Protein AF-A0A6A7M4Q4-F1 (afdb_monomer_lite)

Sequence (68 aa):
MEALRDKYMRAATPAEKKAAAEEVQRHFVEIVTHVPLGEWVGVRAVRSNIETRAVPPPVIAFWGITKK

Structure (mmCIF, N/CA/C/O backbone):
data_AF-A0A6A7M4Q4-F1
#
_entry.id   AF-A0A6A7M4Q4-F1
#
loop_
_atom_site.group_PDB
_atom_site.id
_atom_site.type_symbol
_atom_site.label_atom_id
_atom_site.label_alt_id
_atom_site.label_comp_id
_atom_site.label_asym_id
_atom_site.label_entity_id
_atom_site.label_seq_id
_atom_site.pdbx_PDB_ins_code
_atom_site.Cartn_x
_atom_site.Cartn_y
_atom_site.Cartn_z
_atom_site.occupancy
_atom_site.B_iso_or_equiv
_atom_site.auth_seq_id
_atom_site.auth_comp_id
_atom_site.auth_asym_id
_atom_site.auth_atom_id
_atom_site.pdbx_PDB_model_num
ATOM 1 N N . MET A 1 1 ? 3.634 3.208 -19.500 1.00 87.81 1 MET A N 1
ATOM 2 C CA . MET A 1 1 ? 2.835 2.751 -18.340 1.00 87.81 1 MET A CA 1
ATOM 3 C C . MET A 1 1 ? 2.325 1.321 -18.459 1.00 87.81 1 MET A C 1
ATOM 5 O O . MET A 1 1 ? 2.730 0.515 -17.634 1.00 87.81 1 MET A O 1
ATOM 9 N N . GLU A 1 2 ? 1.510 0.966 -19.458 1.00 91.06 2 GLU A N 1
ATOM 10 C CA . GLU A 1 2 ? 0.937 -0.396 -19.558 1.00 91.06 2 GLU A CA 1
ATOM 11 C C . GLU A 1 2 ? 1.993 -1.514 -19.609 1.00 91.06 2 GLU A C 1
ATOM 13 O O . GLU A 1 2 ? 1.913 -2.465 -18.841 1.00 91.06 2 GLU A O 1
ATOM 18 N N . ALA A 1 3 ? 3.072 -1.347 -20.381 1.00 94.62 3 ALA A N 1
ATOM 19 C CA . ALA A 1 3 ? 4.169 -2.322 -20.416 1.00 94.62 3 ALA A CA 1
ATOM 20 C C . ALA A 1 3 ? 4.860 -2.543 -19.049 1.00 94.62 3 ALA A C 1
ATOM 22 O O . ALA A 1 3 ? 5.277 -3.656 -18.734 1.00 94.62 3 ALA A O 1
ATOM 23 N N . LEU A 1 4 ? 4.964 -1.498 -18.215 1.00 94.12 4 LEU A N 1
ATOM 24 C CA . LEU A 1 4 ? 5.558 -1.600 -16.875 1.00 94.12 4 LEU A CA 1
ATOM 25 C C . LEU A 1 4 ? 4.626 -2.344 -15.907 1.00 94.12 4 LEU A C 1
ATOM 27 O O . LEU A 1 4 ? 5.087 -3.138 -15.086 1.00 94.12 4 LEU A O 1
ATOM 31 N N . ARG A 1 5 ? 3.309 -2.133 -16.034 1.00 92.88 5 ARG A N 1
ATOM 32 C CA . ARG A 1 5 ? 2.288 -2.872 -15.273 1.00 92.88 5 ARG A CA 1
ATOM 33 C C . ARG A 1 5 ? 2.300 -4.353 -15.641 1.00 92.88 5 ARG A C 1
ATOM 35 O O . ARG A 1 5 ? 2.358 -5.203 -14.756 1.00 92.88 5 ARG A O 1
ATOM 42 N N . ASP A 1 6 ? 2.347 -4.651 -16.934 1.00 96.62 6 ASP A N 1
ATOM 43 C CA . ASP A 1 6 ? 2.481 -6.007 -17.469 1.00 96.62 6 ASP A CA 1
ATOM 44 C C . ASP A 1 6 ? 3.712 -6.736 -16.912 1.00 96.62 6 ASP A C 1
ATOM 46 O O . ASP A 1 6 ? 3.625 -7.892 -16.492 1.00 96.62 6 ASP A O 1
ATOM 50 N N . LYS A 1 7 ? 4.861 -6.051 -16.863 1.00 95.31 7 LYS A N 1
ATOM 51 C CA . LYS A 1 7 ? 6.103 -6.588 -16.291 1.00 95.31 7 LYS A CA 1
ATOM 52 C C . LYS A 1 7 ? 5.945 -6.944 -14.810 1.00 95.31 7 LYS A C 1
ATOM 54 O O . LYS A 1 7 ? 6.365 -8.024 -14.403 1.00 95.31 7 LYS A O 1
ATOM 59 N N . TYR A 1 8 ? 5.308 -6.078 -14.018 1.00 95.88 8 TYR A N 1
ATOM 60 C CA . TYR A 1 8 ? 5.023 -6.358 -12.607 1.00 95.88 8 TYR A CA 1
ATOM 61 C C . TYR A 1 8 ? 4.093 -7.568 -12.431 1.00 95.88 8 TYR A C 1
ATOM 63 O O . TYR A 1 8 ? 4.341 -8.419 -11.577 1.00 95.88 8 TYR A O 1
ATOM 71 N N . MET A 1 9 ? 3.051 -7.678 -13.261 1.00 95.81 9 MET A N 1
ATOM 72 C CA . MET A 1 9 ? 2.092 -8.787 -13.195 1.00 95.81 9 MET A CA 1
ATOM 73 C C . MET A 1 9 ? 2.718 -10.141 -13.548 1.00 95.81 9 MET A C 1
ATOM 75 O O . MET A 1 9 ? 2.321 -11.157 -12.980 1.00 95.81 9 MET A O 1
ATOM 79 N N . ARG A 1 10 ? 3.700 -10.162 -14.459 1.00 96.38 10 ARG A N 1
ATOM 80 C CA . ARG A 1 10 ? 4.395 -11.387 -14.894 1.00 96.38 10 ARG A CA 1
ATOM 81 C C . ARG A 1 10 ? 5.549 -11.815 -13.978 1.00 96.38 10 ARG A C 1
ATOM 83 O O . ARG A 1 10 ? 6.032 -12.933 -14.121 1.00 96.38 10 ARG A O 1
ATOM 90 N N . ALA A 1 11 ? 6.000 -10.961 -13.060 1.00 96.94 11 ALA A N 1
ATOM 91 C CA . ALA A 1 11 ? 7.078 -11.290 -12.130 1.00 96.94 11 ALA A CA 1
ATOM 92 C C . ALA A 1 11 ? 6.673 -12.426 -11.169 1.00 96.94 11 ALA A C 1
ATOM 94 O O . ALA A 1 11 ? 5.597 -12.389 -10.561 1.00 96.94 11 ALA A O 1
ATOM 95 N N . ALA A 1 12 ? 7.545 -13.424 -11.008 1.00 96.69 12 ALA A N 1
ATOM 96 C CA . ALA A 1 12 ? 7.239 -14.653 -10.274 1.00 96.69 12 ALA A CA 1
ATOM 97 C C . ALA A 1 12 ? 7.667 -14.573 -8.805 1.00 96.69 12 ALA A C 1
ATOM 99 O O . ALA A 1 12 ? 7.002 -15.126 -7.926 1.00 96.69 12 ALA A O 1
ATOM 100 N N . THR A 1 13 ? 8.755 -13.858 -8.523 1.00 97.44 13 THR A N 1
ATOM 101 C CA . THR A 1 13 ? 9.316 -13.756 -7.173 1.00 97.44 13 THR A CA 1
ATOM 102 C C . THR A 1 13 ? 9.023 -12.403 -6.514 1.00 97.44 13 THR A C 1
ATOM 104 O O . THR A 1 13 ? 8.817 -11.396 -7.199 1.00 97.44 13 THR A O 1
ATOM 107 N N . PRO A 1 14 ? 9.045 -12.321 -5.168 1.00 97.06 14 PRO A N 1
ATOM 108 C CA . PRO A 1 14 ? 8.924 -11.043 -4.464 1.00 97.06 14 PRO A CA 1
ATOM 109 C C . PRO A 1 14 ? 10.005 -10.025 -4.858 1.00 97.06 14 PRO A C 1
ATOM 111 O O . PRO A 1 14 ? 9.718 -8.833 -4.955 1.00 97.06 14 PRO A O 1
ATOM 114 N N . ALA A 1 15 ? 11.232 -10.490 -5.118 1.00 97.31 15 ALA A N 1
ATOM 115 C CA . ALA A 1 15 ? 12.348 -9.637 -5.525 1.00 97.31 15 ALA A CA 1
ATOM 116 C C . ALA A 1 15 ? 12.119 -9.025 -6.915 1.00 97.31 15 ALA A C 1
ATOM 118 O O . ALA A 1 15 ? 12.267 -7.815 -7.090 1.00 97.31 15 ALA A O 1
ATOM 119 N N . GLU A 1 16 ? 11.682 -9.832 -7.883 1.00 96.44 16 GLU A N 1
ATOM 120 C CA . GLU A 1 16 ? 11.344 -9.358 -9.231 1.00 96.44 16 GLU A CA 1
ATOM 121 C C . GLU A 1 16 ? 10.165 -8.382 -9.211 1.00 96.44 16 GLU A C 1
ATOM 123 O O . GLU A 1 16 ? 10.210 -7.343 -9.873 1.00 96.44 16 GLU A O 1
ATOM 128 N N . LYS A 1 17 ? 9.129 -8.669 -8.408 1.00 97.38 17 LYS A N 1
ATOM 129 C CA . LYS A 1 17 ? 7.990 -7.757 -8.230 1.00 97.38 17 LYS A CA 1
ATOM 130 C C . LYS A 1 17 ? 8.433 -6.415 -7.664 1.00 97.38 17 LYS A C 1
ATOM 132 O O . LYS A 1 17 ? 7.999 -5.379 -8.161 1.00 97.38 17 LYS A O 1
ATOM 137 N N . LYS A 1 18 ? 9.313 -6.415 -6.658 1.00 97.12 18 LYS A N 1
ATOM 138 C CA . LYS A 1 18 ? 9.864 -5.178 -6.093 1.00 97.12 18 LYS A CA 1
ATOM 139 C C . LYS A 1 18 ? 10.625 -4.373 -7.151 1.00 97.12 18 LYS A C 1
ATOM 141 O O . LYS A 1 18 ? 10.331 -3.195 -7.322 1.00 97.12 18 LYS A O 1
ATOM 146 N N . ALA A 1 19 ? 11.524 -5.009 -7.902 1.00 96.94 19 ALA A N 1
ATOM 147 C CA . ALA A 1 19 ? 12.293 -4.336 -8.950 1.00 96.94 19 ALA A CA 1
ATOM 148 C C . ALA A 1 19 ? 11.394 -3.733 -10.048 1.00 96.94 19 ALA A C 1
ATOM 150 O O . ALA A 1 19 ? 11.603 -2.596 -10.474 1.00 96.94 19 ALA A O 1
ATOM 151 N N . ALA A 1 20 ? 10.355 -4.461 -10.475 1.00 97.12 20 ALA A N 1
ATOM 152 C CA . ALA A 1 20 ? 9.378 -3.957 -11.439 1.00 97.12 20 ALA A CA 1
ATOM 153 C C . ALA A 1 20 ? 8.543 -2.791 -10.873 1.00 97.12 20 ALA A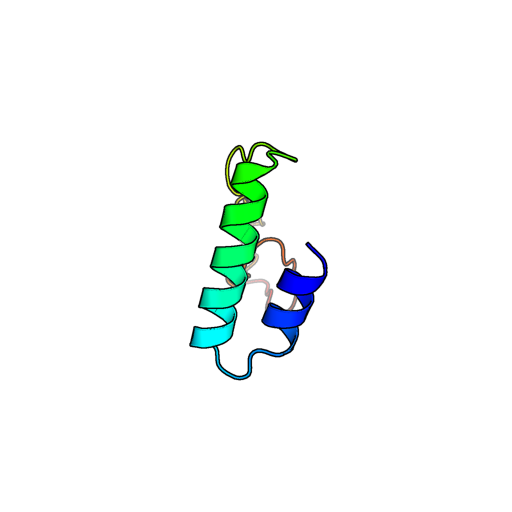 C 1
ATOM 155 O O . ALA A 1 20 ? 8.279 -1.822 -11.583 1.00 97.12 20 ALA A O 1
ATOM 156 N N . ALA A 1 21 ? 8.160 -2.845 -9.592 1.00 96.50 21 ALA A N 1
ATOM 157 C CA . ALA A 1 21 ? 7.447 -1.750 -8.936 1.00 96.50 21 ALA A CA 1
ATOM 158 C C . ALA A 1 21 ? 8.306 -0.481 -8.836 1.00 96.50 21 ALA A C 1
ATOM 160 O O . ALA A 1 21 ? 7.812 0.607 -9.112 1.00 96.50 21 ALA A O 1
ATOM 161 N N . GLU A 1 22 ? 9.591 -0.602 -8.501 1.00 96.31 22 GLU A N 1
ATOM 162 C CA . GLU A 1 22 ? 10.513 0.541 -8.454 1.00 96.31 22 GLU A CA 1
ATOM 163 C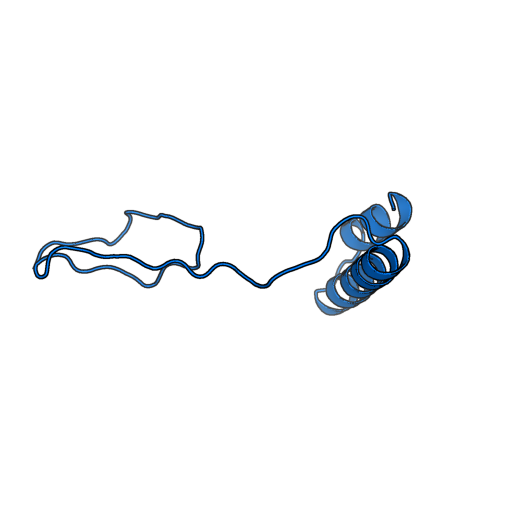 C . GLU A 1 22 ? 10.650 1.232 -9.817 1.00 96.31 22 GLU A C 1
ATOM 165 O O . GLU A 1 22 ? 10.743 2.455 -9.886 1.00 96.31 22 GLU A O 1
ATOM 170 N N . GLU A 1 23 ? 10.618 0.470 -10.912 1.00 96.06 23 GLU A N 1
ATOM 171 C CA . GLU A 1 23 ? 10.628 1.025 -12.269 1.00 96.06 23 GLU A CA 1
ATOM 172 C C . GLU A 1 23 ? 9.356 1.823 -12.582 1.00 96.06 23 GLU A C 1
ATOM 174 O O . GLU A 1 23 ? 9.443 2.927 -13.120 1.00 96.06 23 GLU A O 1
ATOM 179 N N . VAL A 1 24 ? 8.187 1.318 -12.173 1.00 94.69 24 VAL A N 1
ATOM 180 C CA . VAL A 1 24 ? 6.919 2.063 -12.260 1.00 94.69 24 VAL A CA 1
ATOM 181 C C . VAL A 1 24 ? 6.995 3.364 -11.457 1.00 94.69 24 VAL A C 1
ATOM 183 O O . VAL A 1 24 ? 6.585 4.412 -11.954 1.00 94.69 24 VAL A O 1
ATOM 186 N N . GLN A 1 25 ? 7.532 3.309 -10.235 1.00 93.19 25 GLN A N 1
ATOM 187 C CA . GLN A 1 25 ? 7.641 4.478 -9.358 1.00 93.19 25 GLN A CA 1
ATOM 188 C C . GLN A 1 25 ? 8.600 5.534 -9.922 1.00 93.19 25 GLN A C 1
ATOM 190 O O . GLN A 1 25 ? 8.273 6.718 -9.895 1.00 93.19 25 GLN A O 1
ATOM 195 N N . ARG A 1 26 ? 9.742 5.134 -10.503 1.00 94.69 26 ARG A N 1
ATOM 196 C CA . ARG A 1 26 ? 10.646 6.078 -11.188 1.00 94.69 26 ARG A CA 1
ATOM 197 C C . ARG A 1 26 ? 9.938 6.802 -12.327 1.00 94.69 26 ARG A C 1
ATOM 199 O O . ARG A 1 26 ? 9.956 8.027 -12.366 1.00 94.69 26 ARG A O 1
ATOM 206 N N . HIS A 1 27 ? 9.246 6.059 -13.188 1.00 93.62 27 HIS A N 1
ATOM 207 C CA . HIS A 1 27 ? 8.508 6.666 -14.291 1.00 93.62 27 HIS A CA 1
ATOM 208 C C . HIS A 1 27 ? 7.408 7.618 -13.800 1.00 93.62 27 HIS A C 1
ATOM 210 O O . HIS A 1 27 ? 7.199 8.672 -14.390 1.00 93.62 27 HIS A O 1
ATOM 216 N N . PHE A 1 28 ? 6.727 7.288 -12.697 1.00 92.88 28 PHE A N 1
ATOM 217 C CA . PHE A 1 28 ? 5.736 8.172 -12.079 1.00 92.88 28 PHE A CA 1
ATOM 218 C C . PH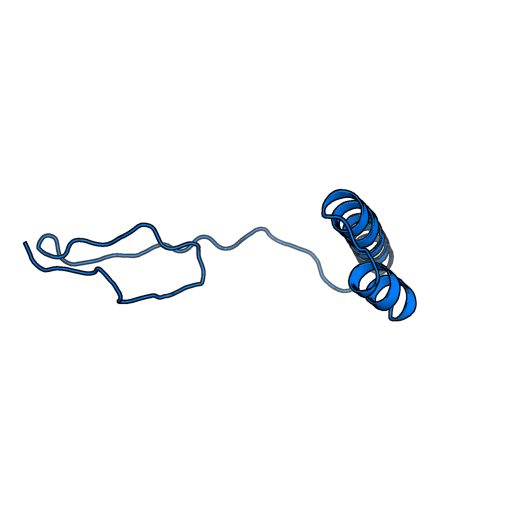E A 1 28 ? 6.339 9.512 -11.623 1.00 92.88 28 PHE A C 1
ATOM 220 O O . PHE A 1 28 ? 5.715 10.555 -11.828 1.00 92.88 28 PHE A O 1
ATOM 227 N N . VAL A 1 29 ? 7.550 9.490 -11.054 1.00 92.50 29 VAL A N 1
ATOM 228 C CA . VAL A 1 29 ? 8.283 10.704 -10.659 1.00 92.50 29 VAL A CA 1
ATOM 229 C C . VAL A 1 29 ? 8.715 11.523 -11.880 1.00 92.50 29 VAL A C 1
ATOM 231 O O . VAL A 1 29 ? 8.706 12.744 -11.809 1.00 92.50 29 VAL A O 1
ATOM 234 N N . GLU A 1 30 ? 9.040 10.888 -13.008 1.00 93.94 30 GLU A N 1
ATOM 235 C CA . GLU A 1 30 ? 9.414 11.590 -14.248 1.00 93.94 30 GLU A CA 1
ATOM 236 C C . GLU A 1 30 ? 8.236 12.342 -14.881 1.00 93.94 30 GLU A C 1
ATOM 238 O O . GLU A 1 30 ? 8.393 13.474 -15.334 1.00 93.94 30 GLU A O 1
ATOM 243 N N . ILE A 1 31 ? 7.052 11.722 -14.919 1.00 94.88 31 ILE A N 1
ATOM 244 C CA . ILE A 1 31 ? 5.868 12.304 -15.576 1.00 94.88 31 ILE A CA 1
ATOM 245 C C . ILE A 1 31 ? 5.066 13.249 -14.670 1.00 94.88 31 ILE A C 1
ATOM 247 O O . ILE A 1 31 ? 4.193 13.958 -15.162 1.00 94.88 31 ILE A O 1
ATOM 251 N N . VAL A 1 32 ? 5.3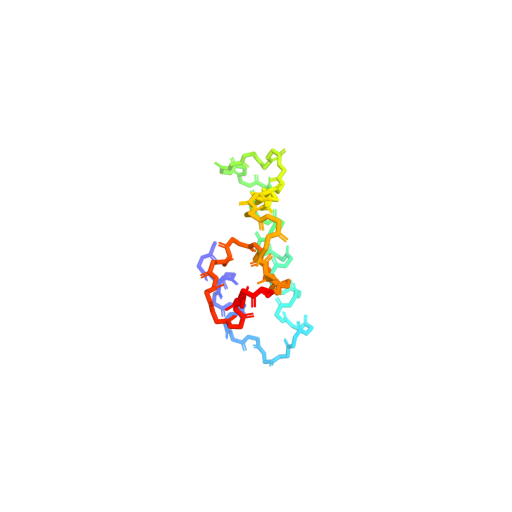22 13.219 -13.356 1.00 91.75 32 VAL A N 1
ATOM 252 C CA . VAL A 1 32 ? 4.720 14.080 -12.319 1.00 91.75 32 VAL A CA 1
ATOM 253 C C . VAL A 1 32 ? 3.195 14.207 -12.448 1.00 91.75 32 VAL A C 1
ATOM 255 O O . VAL A 1 32 ? 2.632 15.297 -12.486 1.00 91.75 32 VAL A O 1
ATOM 258 N N . THR A 1 33 ? 2.480 13.081 -12.509 1.00 91.81 33 THR A N 1
ATOM 259 C CA . THR A 1 33 ? 1.002 13.142 -12.557 1.00 91.81 33 THR A CA 1
ATOM 260 C C . THR A 1 33 ? 0.388 13.626 -11.242 1.00 91.81 33 THR A C 1
ATOM 262 O O . THR A 1 33 ? -0.685 14.220 -11.257 1.00 91.81 33 THR A O 1
ATOM 265 N N . HIS A 1 34 ? 1.046 13.363 -10.108 1.00 92.38 34 HIS A N 1
ATOM 266 C CA . HIS A 1 34 ? 0.630 13.816 -8.780 1.00 92.38 34 HIS A CA 1
ATOM 267 C C . HIS A 1 34 ? 1.860 14.099 -7.912 1.00 92.38 34 HIS A C 1
ATOM 269 O O . HIS A 1 34 ? 2.922 13.514 -8.121 1.00 92.38 34 HIS A O 1
ATOM 275 N N . VAL A 1 35 ? 1.690 14.944 -6.893 1.00 92.62 35 VAL A N 1
ATOM 276 C CA . VAL A 1 35 ?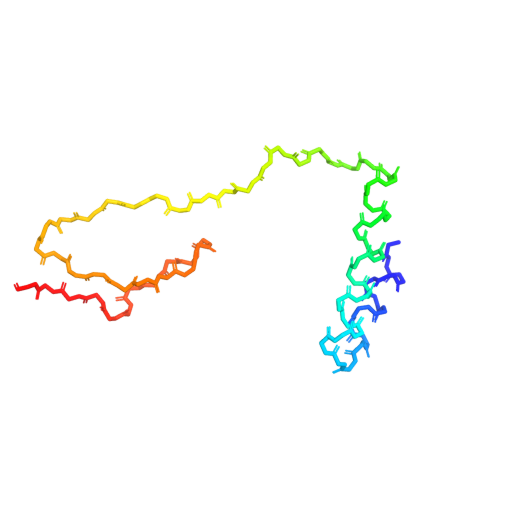 2.712 15.214 -5.873 1.00 92.62 35 VAL A CA 1
ATOM 277 C C . VAL A 1 35 ? 2.310 14.508 -4.572 1.00 92.62 35 VAL A C 1
ATOM 279 O O . VAL A 1 35 ? 1.274 14.858 -4.000 1.00 92.62 35 VAL A O 1
ATOM 282 N N . PRO A 1 36 ? 3.074 13.510 -4.091 1.00 91.06 36 PRO A N 1
ATOM 283 C CA . PRO A 1 36 ? 2.767 12.834 -2.836 1.00 91.06 36 PRO A CA 1
ATOM 284 C C . PRO A 1 36 ? 3.096 13.745 -1.644 1.00 91.06 36 PRO A C 1
ATOM 286 O O . PRO A 1 36 ? 4.228 14.195 -1.494 1.00 91.06 36 PRO A O 1
ATOM 289 N N . LEU A 1 37 ? 2.107 14.006 -0.785 1.00 93.06 37 LEU A N 1
ATOM 290 C CA . LEU A 1 37 ? 2.259 14.869 0.400 1.00 93.06 37 LEU A CA 1
ATOM 291 C C . LEU A 1 37 ? 2.575 14.095 1.691 1.00 93.06 37 LEU A C 1
ATOM 293 O O . LEU A 1 37 ? 2.808 14.700 2.734 1.00 93.06 37 LEU A O 1
ATOM 297 N N . GLY A 1 38 ? 2.568 12.764 1.630 1.00 90.94 38 GLY A N 1
ATOM 298 C CA . GLY A 1 38 ? 2.778 11.876 2.769 1.00 90.94 38 GLY A CA 1
ATOM 299 C C . GLY A 1 38 ? 1.845 10.670 2.730 1.00 90.94 38 GLY A C 1
ATOM 300 O O . GLY A 1 38 ? 1.066 10.494 1.791 1.00 90.94 38 GLY A O 1
ATOM 301 N N . GLU A 1 39 ? 1.926 9.844 3.768 1.00 89.25 39 GLU A N 1
ATOM 302 C CA . GLU A 1 39 ? 1.069 8.675 3.951 1.00 89.25 39 GLU A CA 1
ATOM 303 C C . GLU A 1 39 ? 0.035 8.941 5.044 1.00 89.25 39 GLU A C 1
ATOM 305 O O . GLU A 1 39 ? 0.322 9.551 6.075 1.00 89.25 39 GLU A O 1
ATOM 310 N N . TRP A 1 40 ? -1.191 8.473 4.825 1.00 87.06 40 TRP A N 1
ATOM 311 C CA . TRP A 1 40 ? -2.231 8.551 5.841 1.00 87.06 40 TRP A CA 1
ATOM 312 C C . TRP A 1 40 ? -2.038 7.460 6.898 1.00 87.06 40 TRP A C 1
ATOM 314 O O . TRP A 1 40 ? -1.825 6.292 6.574 1.00 87.06 40 TRP A O 1
ATOM 324 N N . VAL A 1 41 ? -2.200 7.829 8.170 1.00 83.75 41 VAL A N 1
ATOM 325 C CA . VAL A 1 41 ? -2.197 6.898 9.303 1.00 83.75 41 VAL A CA 1
ATOM 326 C C . VAL A 1 41 ? -3.569 6.863 9.972 1.00 83.75 41 VAL A C 1
ATOM 328 O O . VAL A 1 41 ? -4.178 7.892 10.264 1.00 83.75 41 VAL A O 1
ATOM 331 N N . GLY A 1 42 ? -4.071 5.654 10.223 1.00 83.81 42 GLY A N 1
ATOM 332 C CA . GLY A 1 42 ? -5.391 5.450 10.813 1.00 83.81 42 GLY A CA 1
ATOM 333 C C . GLY A 1 42 ? -5.418 5.714 12.311 1.00 83.81 42 GLY A C 1
ATOM 334 O O . GLY A 1 42 ? -5.124 4.816 13.096 1.00 83.81 42 GLY A O 1
ATOM 335 N N . VAL A 1 43 ? -5.834 6.915 12.709 1.00 85.06 43 VAL A N 1
ATOM 336 C CA . VAL A 1 43 ? -6.124 7.252 14.110 1.00 85.06 43 VAL A CA 1
ATOM 337 C C . VAL A 1 43 ? -7.532 6.768 14.466 1.00 85.06 43 VAL A C 1
ATOM 339 O O . VAL A 1 43 ? -8.482 6.997 13.718 1.00 85.06 43 VAL A O 1
ATOM 342 N N . ARG A 1 44 ? -7.682 6.071 15.599 1.00 84.12 44 ARG A N 1
ATOM 343 C CA . ARG A 1 44 ? -8.965 5.508 16.051 1.00 84.12 44 ARG A CA 1
ATOM 344 C C . ARG A 1 44 ? -9.176 5.790 17.533 1.00 84.12 44 ARG A C 1
ATOM 346 O O . ARG A 1 44 ? -8.227 5.755 18.309 1.00 84.12 44 ARG A O 1
ATOM 353 N N . ALA A 1 45 ? -10.429 6.007 17.919 1.00 88.88 45 ALA A N 1
ATOM 354 C CA . ALA A 1 45 ? -10.850 6.113 19.310 1.00 88.88 45 ALA A CA 1
ATOM 355 C C . ALA A 1 45 ? -11.951 5.083 19.580 1.00 88.88 45 ALA A C 1
ATOM 357 O O . ALA A 1 45 ? -12.897 4.959 18.800 1.00 88.88 45 ALA A O 1
ATOM 358 N N . VAL A 1 46 ? -11.828 4.344 20.680 1.00 90.69 46 VAL A N 1
ATOM 359 C CA . VAL A 1 46 ? -12.830 3.374 21.143 1.00 90.69 46 VAL A CA 1
ATOM 360 C C . VAL A 1 46 ? -13.121 3.598 22.622 1.00 90.69 46 VAL A C 1
ATOM 362 O O . VAL A 1 46 ? -12.316 4.193 23.339 1.00 90.69 46 VAL A O 1
ATOM 365 N N . ARG A 1 47 ? -14.289 3.142 23.091 1.00 95.31 47 ARG A N 1
ATOM 366 C CA . ARG A 1 47 ? -14.621 3.188 24.523 1.00 95.31 47 ARG A CA 1
ATOM 367 C C . ARG A 1 47 ? -13.615 2.347 25.316 1.00 95.31 47 ARG A C 1
ATOM 369 O O . ARG A 1 47 ? -13.159 1.314 24.838 1.00 95.31 47 ARG A O 1
ATOM 376 N N . SER A 1 48 ? -13.321 2.753 26.549 1.00 95.31 48 SER A N 1
ATOM 377 C CA . SER A 1 48 ? -12.312 2.114 27.414 1.00 95.31 48 SER A CA 1
ATOM 378 C C . SER A 1 48 ? -12.596 0.644 27.759 1.00 95.31 48 SER A C 1
ATOM 380 O O . SER A 1 48 ? -11.677 -0.105 28.106 1.00 95.31 48 SER A O 1
ATOM 382 N N . ASN A 1 49 ? -13.861 0.227 27.657 1.00 96.50 49 ASN A N 1
ATOM 383 C CA . ASN A 1 49 ? -14.314 -1.141 27.887 1.00 96.50 49 ASN A CA 1
ATOM 384 C C . ASN A 1 49 ? -14.313 -2.019 26.624 1.00 96.50 49 ASN A C 1
ATOM 386 O O . ASN A 1 49 ? -14.794 -3.147 26.688 1.00 96.50 49 ASN A O 1
ATOM 390 N N . ILE A 1 50 ? -13.825 -1.509 25.491 1.00 94.44 50 ILE A N 1
ATOM 391 C CA . ILE A 1 50 ? -13.713 -2.254 24.236 1.00 94.44 50 ILE A CA 1
ATOM 392 C C . ILE A 1 50 ? -12.246 -2.583 23.984 1.00 94.44 50 ILE A C 1
ATOM 394 O O . ILE A 1 50 ? -11.393 -1.694 23.969 1.00 94.44 50 ILE A O 1
ATOM 398 N N . GLU A 1 51 ? -11.961 -3.858 23.757 1.00 92.88 51 GLU A N 1
ATOM 399 C CA . GLU A 1 51 ? -10.649 -4.325 23.321 1.00 92.88 51 GLU A CA 1
ATOM 400 C C . GLU A 1 51 ? -10.627 -4.448 21.803 1.00 92.88 51 GLU A C 1
ATOM 402 O O . GLU A 1 51 ? -11.582 -4.909 21.174 1.00 92.88 51 GLU A O 1
ATOM 407 N N . THR A 1 52 ? -9.527 -4.003 21.200 1.00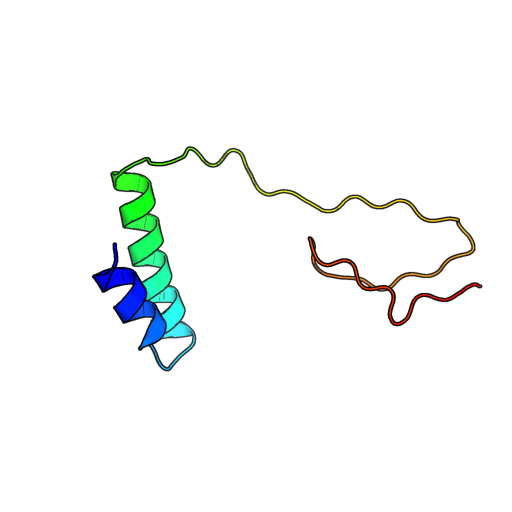 89.88 52 THR A N 1
ATOM 408 C CA . THR A 1 52 ? -9.340 -4.039 19.750 1.00 89.88 52 THR A CA 1
ATOM 409 C C . THR A 1 52 ? -8.053 -4.763 19.400 1.00 89.88 52 THR A C 1
ATOM 411 O O . THR A 1 52 ? -7.109 -4.813 20.186 1.00 89.88 52 THR A O 1
ATOM 414 N N . ARG A 1 53 ? -8.008 -5.311 18.186 1.00 86.94 53 ARG A N 1
ATOM 415 C CA . ARG A 1 53 ? -6.796 -5.879 17.600 1.00 86.94 53 ARG A CA 1
ATOM 416 C C . ARG A 1 53 ? -6.092 -4.828 16.747 1.00 86.94 53 ARG A C 1
ATOM 418 O O . ARG A 1 53 ? -6.742 -3.996 16.116 1.00 86.94 53 ARG A O 1
ATOM 425 N N . ALA A 1 54 ? -4.769 -4.926 16.640 1.00 85.38 54 ALA A N 1
ATOM 426 C CA . ALA A 1 54 ? -4.019 -4.200 15.623 1.00 85.38 54 ALA A CA 1
ATOM 427 C C . ALA A 1 54 ? -4.485 -4.619 14.214 1.00 85.38 54 ALA A C 1
ATOM 429 O O . ALA A 1 54 ? -4.347 -5.779 13.816 1.00 85.38 54 ALA A O 1
ATOM 430 N N . VAL A 1 55 ? -5.048 -3.672 13.464 1.00 85.31 55 VAL A N 1
ATOM 431 C CA . VAL A 1 55 ? -5.477 -3.851 12.071 1.00 85.31 55 VAL A CA 1
ATOM 432 C C . VAL A 1 55 ? -4.710 -2.851 11.201 1.00 85.31 55 VAL A C 1
ATOM 434 O O . VAL A 1 55 ? -4.747 -1.655 11.515 1.00 85.31 55 VAL A O 1
ATOM 437 N N . PRO A 1 56 ? -4.028 -3.298 10.127 1.00 83.62 56 PRO A N 1
ATOM 438 C CA . PRO A 1 56 ? -3.289 -2.400 9.245 1.00 83.62 56 PRO A CA 1
ATOM 439 C C . PRO A 1 56 ? -4.242 -1.371 8.607 1.00 83.62 56 PRO A C 1
ATOM 441 O O . PRO A 1 56 ? -5.282 -1.759 8.068 1.00 83.62 56 PRO A O 1
ATOM 444 N N . PRO A 1 57 ? -3.944 -0.061 8.664 1.00 81.94 57 PRO A N 1
ATOM 445 C CA . PRO A 1 57 ? -4.737 0.948 7.964 1.00 81.94 57 PRO A CA 1
ATOM 446 C C . PRO A 1 57 ? -4.702 0.729 6.433 1.00 81.94 57 PRO A C 1
ATOM 448 O O . PRO A 1 57 ? -3.705 0.212 5.932 1.00 81.94 57 PRO A O 1
ATOM 451 N N . PRO A 1 58 ? -5.751 1.097 5.667 1.00 85.62 58 PRO A N 1
ATOM 452 C CA . PRO A 1 58 ? -7.049 1.642 6.078 1.00 85.62 58 PRO A CA 1
ATOM 453 C C . PRO A 1 58 ? -8.094 0.572 6.409 1.00 85.62 58 PRO A C 1
ATOM 455 O O . PRO A 1 58 ? -9.276 0.889 6.533 1.00 85.62 58 PRO A O 1
ATOM 458 N N . VAL A 1 59 ? -7.688 -0.691 6.576 1.00 87.12 59 VAL A N 1
ATOM 459 C CA . VAL A 1 59 ? -8.630 -1.783 6.828 1.00 87.12 59 VAL A CA 1
ATOM 460 C C . VAL A 1 59 ? -9.371 -1.532 8.142 1.00 87.12 59 VAL A C 1
ATOM 462 O O . VAL A 1 59 ? -8.779 -1.209 9.178 1.00 87.12 59 VAL A O 1
ATOM 465 N N . ILE A 1 60 ? -10.694 -1.664 8.091 1.00 84.75 60 ILE A N 1
ATOM 466 C CA . ILE A 1 60 ? -11.569 -1.693 9.260 1.00 84.75 60 ILE A CA 1
ATOM 467 C C . ILE A 1 60 ? -12.103 -3.118 9.346 1.00 84.75 60 ILE A C 1
ATOM 469 O O . ILE A 1 60 ? -12.850 -3.557 8.478 1.00 84.75 60 ILE A O 1
ATOM 473 N N . ALA A 1 61 ? -11.692 -3.849 10.377 1.00 87.25 61 ALA A N 1
ATOM 474 C CA . ALA A 1 61 ? -12.173 -5.195 10.645 1.00 87.25 61 ALA A CA 1
ATOM 475 C C . ALA A 1 61 ? -12.746 -5.239 12.061 1.00 87.25 61 ALA A C 1
ATOM 477 O O . ALA A 1 61 ? -12.079 -4.828 13.009 1.00 87.25 61 ALA A O 1
ATOM 478 N N . PHE A 1 62 ? -13.968 -5.752 12.195 1.00 89.00 62 PHE A N 1
ATOM 479 C CA . PHE A 1 62 ? -14.636 -5.911 13.492 1.00 89.00 62 PHE A CA 1
ATOM 480 C C . PHE A 1 62 ? -14.381 -7.279 14.135 1.00 89.00 62 PHE A C 1
ATOM 482 O O . PHE A 1 62 ? -14.741 -7.510 15.286 1.00 89.00 62 PHE A O 1
ATOM 489 N N . TRP A 1 63 ? -13.742 -8.191 13.402 1.00 90.44 63 TRP A N 1
ATOM 490 C CA . TRP A 1 63 ? -13.391 -9.511 13.908 1.00 90.44 63 TRP A CA 1
ATOM 491 C C . TRP A 1 63 ? -12.399 -9.426 15.074 1.00 90.44 63 TRP A C 1
ATOM 493 O O . TRP A 1 63 ? -11.352 -8.782 14.960 1.00 90.44 63 TRP A O 1
ATOM 503 N N . GLY A 1 64 ? -12.710 -10.128 16.166 1.00 88.75 64 GLY A N 1
ATOM 504 C CA . GLY A 1 64 ? -11.876 -10.165 17.368 1.00 88.75 64 GLY A CA 1
ATOM 505 C C . GLY A 1 64 ? -11.967 -8.912 18.245 1.00 88.75 64 GLY A C 1
ATOM 506 O O . GLY A 1 64 ? -11.104 -8.722 19.093 1.00 88.75 64 GLY A O 1
ATOM 507 N N . ILE A 1 65 ? -12.973 -8.055 18.043 1.00 93.38 65 ILE A N 1
ATOM 508 C CA . ILE A 1 65 ? -13.307 -6.976 18.981 1.00 93.38 65 ILE A CA 1
ATOM 509 C C . ILE A 1 65 ? -14.183 -7.550 20.093 1.00 93.38 65 ILE A C 1
ATOM 511 O O . ILE A 1 65 ? -15.199 -8.192 19.818 1.00 93.38 65 ILE A O 1
ATOM 515 N N . THR A 1 66 ? -13.811 -7.295 21.342 1.00 94.50 66 THR A N 1
ATOM 516 C CA . THR A 1 66 ? -14.513 -7.804 22.525 1.00 94.50 66 THR A CA 1
ATOM 517 C C . THR A 1 66 ? -14.820 -6.678 23.503 1.00 94.50 66 THR A C 1
ATOM 519 O O . THR A 1 66 ? -14.244 -5.588 23.459 1.00 94.50 66 THR A O 1
ATOM 522 N N . LYS A 1 67 ? -15.778 -6.940 24.391 1.00 94.38 67 LYS A N 1
ATOM 523 C CA . LYS A 1 67 ? -16.026 -6.117 25.569 1.00 94.38 67 LYS A CA 1
ATOM 524 C C . LYS A 1 67 ? -15.289 -6.756 26.747 1.00 94.38 67 LYS A C 1
ATOM 526 O O . LYS A 1 67 ? -15.357 -7.976 26.884 1.00 94.38 67 LYS A O 1
ATOM 531 N N . LYS A 1 68 ? -14.611 -5.935 27.546 1.00 85.56 68 LYS A N 1
ATOM 532 C CA . LYS A 1 68 ? -14.037 -6.343 28.835 1.00 85.56 68 LYS A CA 1
ATOM 533 C C . LYS A 1 68 ? -15.121 -6.774 29.815 1.00 85.56 68 LYS A C 1
ATOM 535 O O . LYS A 1 68 ? -16.206 -6.138 29.796 1.00 85.56 68 LYS A O 1
#

Secondary structure (DSSP, 8-state):
-HHHHHHHHH--SHHHHHHHHHHHHHHHHHHTS--------------TTEE-----TT----TT-EE-

pLDDT: mean 91.98, std 4.38, range [81.94, 97.44]

Foldseek 3Di:
DVVLVVQLVPDDDPVSNVVSVVVVVVVCVVVCPDDDPDDDDDDDDDPPQKDDDDDHPPDDDPPPIDGD

Radius of gyration: 18.86 Å; chains: 1; bounding box: 28×30×49 Å